Protein AF-A0A7S2BIA8-F1 (afdb_monomer_lite)

Sequence (128 aa):
IRTREEGWFSLQGMELAQLQLDWRHIPTMMKYNEHYKLAIYVRPSRCTEERCNSPDDRVRLPPAEHVYRSRSPNPCSRPMELPAWFLDPSVDKHDLLNMTILALDDIIFKIEVHIVHGLFIPASPQFV

pLDDT: mean 81.6, std 14.69, range [37.06, 96.81]

Radius of gyration: 17.73 Å; chains: 1; bounding box: 38×39×56 Å

Foldseek 3Di:
DDPVCVQKDKDAAQDKDKDKDQQLPPPPVDAEPPFKYKFKFKPQDWDFDWDAPDPPPRDTDHTDIDGDHPPHPDHPPGGDDDDPQVVDSVDDPNGTDMDMDGHNHIMMMHMDMDGDDDDDDDPDPDDD

Secondary structure (DSSP, 8-state):
--GGGTT-EEE-TT-EEEEEEE-TTS-TT--BTTTEEEEEEEESEEEEE--BSSTTT-PBPPPEEEEE-TTSSSS-SSPPPPPHHHH-TTS-SSSEEEEEEE-SSSEEEEEEEEESS-----------

Structure (mmCIF, N/CA/C/O backbone):
data_AF-A0A7S2BIA8-F1
#
_entry.id   AF-A0A7S2BIA8-F1
#
loop_
_atom_site.group_PDB
_atom_site.id
_atom_site.type_symbol
_atom_site.label_atom_id
_atom_site.label_alt_id
_atom_site.label_comp_id
_atom_site.label_asym_id
_atom_site.label_entity_id
_atom_site.label_seq_id
_atom_site.pdbx_PDB_ins_code
_atom_site.Cartn_x
_atom_site.Cartn_y
_atom_site.Cartn_z
_atom_site.occupancy
_atom_site.B_iso_or_equiv
_atom_site.auth_seq_id
_atom_site.auth_comp_id
_atom_site.auth_asym_id
_atom_site.auth_atom_id
_atom_site.pdbx_PDB_model_num
ATOM 1 N N . ILE A 1 1 ? 23.257 7.142 2.157 1.00 59.19 1 ILE A N 1
ATOM 2 C CA . ILE A 1 1 ? 21.972 6.908 1.451 1.00 59.19 1 ILE A CA 1
ATOM 3 C C . ILE A 1 1 ? 21.882 7.921 0.316 1.00 59.19 1 ILE A C 1
ATOM 5 O O . ILE A 1 1 ? 22.275 9.064 0.528 1.00 59.19 1 ILE A O 1
ATOM 9 N N . ARG A 1 2 ? 21.491 7.517 -0.900 1.00 73.38 2 ARG A N 1
ATOM 10 C CA . ARG A 1 2 ? 21.320 8.464 -2.018 1.00 73.38 2 ARG A CA 1
ATOM 11 C C . ARG A 1 2 ? 20.068 9.304 -1.758 1.00 73.38 2 ARG A C 1
ATOM 13 O O . ARG A 1 2 ? 19.071 8.753 -1.317 1.00 73.38 2 ARG A O 1
ATOM 20 N N . THR A 1 3 ? 20.064 10.592 -2.097 1.00 73.69 3 THR A N 1
ATOM 21 C CA . THR A 1 3 ? 18.889 11.478 -1.908 1.00 73.69 3 THR A CA 1
ATOM 22 C C . THR A 1 3 ? 17.608 10.942 -2.559 1.00 73.69 3 THR A C 1
ATOM 24 O O . THR A 1 3 ? 16.515 11.145 -2.052 1.00 73.69 3 THR A O 1
ATOM 27 N N . ARG A 1 4 ? 17.726 10.189 -3.660 1.00 69.88 4 ARG A N 1
ATOM 28 C CA . ARG A 1 4 ? 16.587 9.546 -4.346 1.00 69.88 4 ARG A CA 1
ATOM 29 C C . ARG A 1 4 ? 15.990 8.342 -3.602 1.00 69.88 4 ARG A C 1
ATOM 31 O O . ARG A 1 4 ? 14.920 7.879 -3.980 1.00 69.88 4 ARG A O 1
ATOM 38 N N . GLU A 1 5 ? 16.706 7.806 -2.621 1.00 74.44 5 GLU A N 1
ATOM 39 C CA . GLU A 1 5 ? 16.334 6.624 -1.828 1.00 74.44 5 GLU A CA 1
ATOM 40 C C . GLU A 1 5 ? 15.880 7.020 -0.413 1.00 74.44 5 GLU A C 1
ATOM 42 O O . GLU A 1 5 ? 15.638 6.164 0.431 1.00 74.44 5 GLU A O 1
ATOM 47 N N . GLU A 1 6 ? 15.731 8.317 -0.141 1.00 81.81 6 GLU A N 1
ATOM 48 C CA . GLU A 1 6 ? 15.189 8.798 1.125 1.00 81.81 6 GLU A CA 1
ATOM 49 C C . GLU A 1 6 ? 13.729 8.341 1.300 1.00 81.81 6 GLU A C 1
ATOM 51 O O . GLU A 1 6 ? 12.896 8.483 0.399 1.00 81.81 6 GLU A O 1
ATOM 56 N N . GLY A 1 7 ? 13.433 7.730 2.451 1.00 83.62 7 GLY A N 1
ATOM 57 C CA . GLY A 1 7 ? 12.128 7.131 2.748 1.00 83.62 7 GLY A CA 1
ATOM 58 C C . GLY A 1 7 ? 11.867 5.767 2.095 1.00 83.62 7 GLY A C 1
ATOM 59 O O . GLY A 1 7 ? 10.756 5.257 2.216 1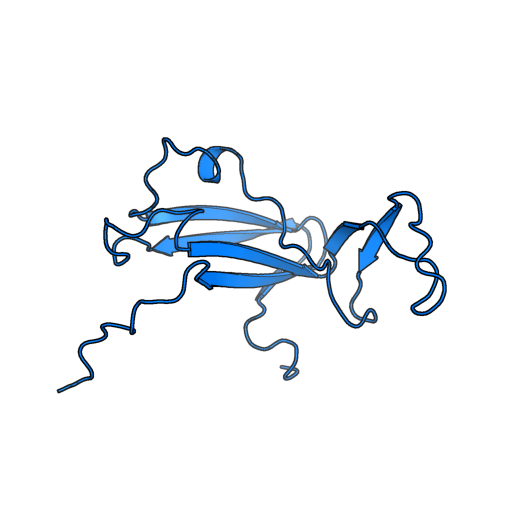.00 83.62 7 GLY A O 1
ATOM 60 N N . TRP A 1 8 ? 12.852 5.175 1.410 1.00 89.38 8 TRP A N 1
ATOM 61 C CA . TRP A 1 8 ? 12.770 3.801 0.907 1.00 89.38 8 TRP A CA 1
ATOM 62 C C . TRP A 1 8 ? 13.380 2.813 1.906 1.00 89.38 8 TRP A C 1
ATOM 64 O O . TRP A 1 8 ? 14.401 3.093 2.533 1.00 89.38 8 TRP A O 1
ATOM 74 N N . PHE A 1 9 ? 12.785 1.629 2.000 1.00 92.62 9 PHE A N 1
ATOM 75 C CA . PHE A 1 9 ? 13.233 0.516 2.833 1.00 92.62 9 PHE A CA 1
ATOM 76 C C . PHE A 1 9 ? 13.727 -0.621 1.946 1.00 92.62 9 PHE A C 1
ATOM 78 O O . PHE A 1 9 ? 13.091 -0.928 0.941 1.00 92.62 9 PHE A O 1
ATOM 85 N N . SER A 1 10 ? 14.848 -1.246 2.298 1.00 92.94 10 SER A N 1
ATOM 86 C CA . SER A 1 10 ? 15.392 -2.401 1.576 1.00 92.94 10 SER A CA 1
ATOM 87 C C . SER A 1 10 ? 14.920 -3.717 2.182 1.00 92.94 10 SER A C 1
ATOM 89 O O . SER A 1 10 ? 14.923 -3.850 3.403 1.00 92.94 10 SER A O 1
ATOM 91 N N . LEU A 1 11 ? 14.602 -4.684 1.326 1.00 94.44 11 LEU A N 1
ATOM 92 C CA . LEU A 1 11 ? 14.395 -6.089 1.670 1.00 94.44 11 LEU A CA 1
ATOM 93 C C . LEU A 1 11 ? 15.209 -6.955 0.716 1.00 94.44 11 LEU A C 1
ATOM 95 O O . LEU A 1 11 ? 15.174 -6.744 -0.497 1.00 94.44 11 LEU A O 1
ATOM 99 N N . GLN A 1 12 ? 15.925 -7.926 1.262 1.00 95.31 12 GLN A N 1
ATOM 100 C CA . GLN A 1 12 ? 16.598 -8.952 0.475 1.00 95.31 12 GLN A CA 1
ATOM 101 C C . GLN A 1 12 ? 15.601 -10.013 0.010 1.00 95.31 12 GLN A C 1
ATOM 103 O O . GLN A 1 12 ? 14.513 -10.164 0.572 1.00 95.31 12 GLN A O 1
ATOM 108 N N . GLY A 1 13 ? 15.978 -10.776 -1.013 1.00 94.44 13 GLY A N 1
ATOM 109 C CA . GLY A 1 13 ? 15.206 -11.937 -1.442 1.00 94.44 13 GLY A CA 1
ATOM 110 C C . GLY A 1 13 ? 14.882 -12.865 -0.266 1.00 94.44 13 GLY A C 1
ATOM 111 O O . GLY A 1 13 ? 15.748 -13.215 0.533 1.00 94.44 13 GLY A O 1
ATOM 112 N N . MET A 1 14 ? 13.619 -13.272 -0.181 1.00 96.06 14 MET A N 1
ATOM 113 C CA . MET A 1 14 ? 13.023 -14.086 0.882 1.00 96.06 14 MET A CA 1
ATOM 114 C C . MET A 1 14 ? 12.921 -13.417 2.262 1.00 96.06 14 MET A C 1
ATOM 116 O O . MET A 1 14 ? 12.501 -14.075 3.217 1.00 96.06 14 MET A O 1
ATOM 120 N N . GLU A 1 15 ? 13.227 -12.124 2.389 1.00 96.81 15 GLU A N 1
ATOM 121 C CA . GLU A 1 15 ? 12.926 -11.371 3.606 1.00 96.81 15 GLU A CA 1
ATOM 122 C C . GLU A 1 15 ? 11.453 -10.955 3.674 1.00 96.81 15 GLU A C 1
ATOM 124 O O . GLU A 1 15 ? 10.758 -10.777 2.667 1.00 96.81 15 GLU A O 1
ATOM 129 N N . LEU A 1 16 ? 10.981 -10.778 4.907 1.00 95.56 16 LEU A N 1
ATOM 130 C CA . LEU A 1 16 ? 9.615 -10.384 5.208 1.00 95.56 16 LEU A CA 1
ATOM 131 C C . LEU A 1 16 ? 9.622 -9.076 5.998 1.00 95.56 16 LEU A C 1
ATOM 133 O O . LEU A 1 16 ? 10.166 -9.013 7.099 1.00 95.56 16 LEU A O 1
ATOM 137 N N . ALA A 1 17 ? 8.959 -8.051 5.465 1.00 95.50 17 ALA A N 1
ATOM 138 C CA . ALA A 1 17 ? 8.613 -6.857 6.228 1.00 95.50 17 ALA A CA 1
ATOM 139 C C . ALA A 1 17 ? 7.219 -7.006 6.833 1.00 95.50 17 ALA A C 1
ATOM 141 O O . ALA A 1 17 ? 6.261 -7.345 6.133 1.00 95.50 17 ALA A O 1
ATOM 142 N N . GLN A 1 18 ? 7.101 -6.699 8.122 1.00 95.56 18 GLN A N 1
ATOM 143 C CA . GLN A 1 18 ? 5.817 -6.508 8.788 1.00 95.56 18 GLN A CA 1
ATOM 144 C C . GLN A 1 18 ? 5.526 -5.015 8.876 1.00 95.56 18 GLN A C 1
ATOM 146 O O . GLN A 1 18 ? 6.325 -4.244 9.404 1.00 95.56 18 GLN A O 1
ATOM 151 N N . LEU A 1 19 ? 4.382 -4.616 8.339 1.00 93.56 19 LEU A N 1
ATOM 152 C CA . LEU A 1 19 ? 3.891 -3.251 8.372 1.00 93.56 19 LEU A CA 1
ATOM 153 C C . LEU A 1 19 ? 2.721 -3.183 9.344 1.00 93.56 19 LEU A C 1
ATOM 155 O O . LEU A 1 19 ? 1.771 -3.959 9.233 1.00 93.56 19 LEU A O 1
ATOM 159 N N . GLN A 1 20 ? 2.790 -2.223 10.256 1.00 95.06 20 GLN A N 1
ATOM 160 C CA . GLN A 1 20 ? 1.714 -1.882 11.172 1.00 95.06 20 GLN A CA 1
ATOM 161 C C . GLN A 1 20 ? 1.299 -0.441 10.888 1.00 95.06 20 GLN A C 1
ATOM 163 O O . GLN A 1 20 ? 2.067 0.496 11.110 1.00 95.06 20 GLN A O 1
ATOM 168 N N . LEU A 1 21 ? 0.100 -0.275 10.342 1.00 92.31 21 LEU A N 1
ATOM 169 C CA . LEU A 1 21 ? -0.469 1.017 9.989 1.00 92.31 21 LEU A CA 1
ATOM 170 C C . LEU A 1 21 ? -1.476 1.406 11.069 1.00 92.31 21 LEU A C 1
ATOM 172 O O . LEU A 1 21 ? -2.509 0.759 11.212 1.00 92.31 21 LEU A O 1
ATOM 176 N N . ASP A 1 22 ? -1.176 2.450 11.837 1.00 93.31 22 ASP A N 1
ATOM 177 C CA . ASP A 1 22 ? -2.092 2.967 12.855 1.00 93.31 22 ASP A CA 1
ATOM 178 C C . ASP A 1 22 ? -2.945 4.102 12.297 1.00 93.31 22 ASP A C 1
ATOM 180 O O . ASP A 1 22 ? -2.493 5.243 12.180 1.00 93.31 22 ASP A O 1
ATOM 184 N N . TRP A 1 23 ? -4.178 3.774 11.911 1.00 92.56 23 TRP A N 1
ATOM 185 C CA . TRP A 1 23 ? -5.115 4.713 11.293 1.00 92.56 23 TRP A CA 1
ATOM 186 C C . TRP A 1 23 ? -6.225 5.178 12.241 1.00 92.56 23 TRP A C 1
ATOM 188 O O . TRP A 1 23 ? -7.137 5.892 11.828 1.00 92.56 23 TRP A O 1
ATOM 198 N N . ARG A 1 24 ? -6.109 4.878 13.540 1.00 91.94 24 ARG A N 1
ATOM 199 C CA . ARG A 1 24 ? -7.088 5.272 14.573 1.00 91.94 24 ARG A CA 1
ATOM 200 C C . ARG A 1 24 ? -7.213 6.782 14.762 1.00 91.94 24 ARG A C 1
ATOM 202 O O . ARG A 1 24 ? -8.213 7.270 15.276 1.00 91.94 24 ARG A O 1
ATOM 209 N N . HIS A 1 25 ? -6.190 7.528 14.356 1.00 90.19 25 HIS A N 1
ATOM 210 C CA . HIS A 1 25 ? -6.165 8.987 14.436 1.00 90.19 25 HIS A CA 1
ATOM 211 C C . HIS A 1 25 ? -6.804 9.678 13.227 1.00 90.19 25 HIS A C 1
ATOM 213 O O . HIS A 1 25 ? -6.941 10.902 13.227 1.00 90.19 25 HIS A O 1
ATOM 219 N N . ILE A 1 26 ? -7.191 8.923 12.196 1.00 89.25 26 ILE A N 1
ATOM 220 C CA . ILE A 1 26 ? -7.917 9.475 11.058 1.00 89.25 26 ILE A CA 1
ATOM 221 C C . ILE A 1 26 ? -9.350 9.794 11.520 1.00 89.25 26 ILE A C 1
ATOM 223 O O . ILE A 1 26 ? -10.006 8.934 12.108 1.00 89.25 26 ILE A O 1
ATOM 227 N N . PRO A 1 27 ? -9.864 11.017 11.290 1.00 90.25 27 PRO A N 1
ATOM 228 C CA . PRO A 1 27 ? -11.244 11.350 11.625 1.00 90.25 27 PRO A CA 1
ATOM 229 C C . PRO A 1 27 ? -12.229 10.406 10.932 1.00 90.25 27 PRO A C 1
ATOM 231 O O . PRO A 1 27 ? -12.117 10.186 9.732 1.00 90.25 27 PRO A O 1
ATOM 234 N N . THR A 1 28 ? -13.255 9.943 11.647 1.00 87.38 28 THR A N 1
ATOM 235 C CA . THR A 1 28 ? -14.244 8.964 11.142 1.00 87.38 28 THR A CA 1
ATOM 236 C C . THR A 1 28 ? -15.028 9.429 9.910 1.00 87.38 28 THR A C 1
ATOM 238 O O . THR A 1 28 ? -15.605 8.622 9.183 1.00 87.38 28 THR A O 1
ATOM 241 N N . MET A 1 29 ? -15.054 10.739 9.655 1.00 88.06 29 MET A N 1
ATOM 242 C CA . MET A 1 29 ? -15.638 11.331 8.450 1.00 88.06 29 MET A CA 1
ATOM 243 C C . MET A 1 29 ? -14.782 11.115 7.191 1.00 88.06 29 MET A C 1
ATOM 245 O O . MET A 1 29 ? -15.307 11.174 6.079 1.00 88.06 29 MET A O 1
ATOM 249 N N . MET A 1 30 ? -13.480 10.849 7.340 1.00 88.00 30 MET A N 1
ATOM 250 C CA . MET A 1 30 ? -12.589 10.545 6.225 1.00 88.00 30 MET A CA 1
ATOM 251 C C . MET A 1 30 ? -12.712 9.071 5.857 1.00 88.00 30 MET A C 1
ATOM 253 O O . MET A 1 30 ? -12.215 8.182 6.532 1.00 88.00 30 MET A O 1
ATOM 257 N N . LYS A 1 31 ? -13.346 8.805 4.723 1.00 89.06 31 LYS A N 1
ATOM 258 C CA . LYS A 1 31 ? -13.452 7.456 4.160 1.00 89.06 31 LYS A CA 1
ATOM 259 C C . LYS A 1 31 ? -12.255 7.105 3.280 1.00 89.06 31 LYS A C 1
ATOM 261 O O . LYS A 1 31 ? -11.828 7.922 2.458 1.00 89.06 31 LYS A O 1
ATOM 266 N N . TYR A 1 32 ? -11.758 5.878 3.413 1.00 90.25 32 TYR A N 1
ATOM 267 C CA . TYR A 1 32 ? -10.759 5.304 2.509 1.00 90.25 32 TYR A CA 1
ATOM 268 C C . TYR A 1 32 ? -11.288 5.252 1.068 1.00 90.25 32 TYR A C 1
ATOM 270 O O . TYR A 1 32 ? -12.487 5.099 0.850 1.00 90.25 32 TYR A O 1
ATOM 278 N N . ASN A 1 33 ? -10.406 5.391 0.076 1.00 88.62 33 ASN A N 1
ATOM 279 C CA . ASN A 1 33 ? -10.710 5.518 -1.359 1.00 88.62 33 ASN A CA 1
ATOM 280 C C . ASN A 1 33 ? -11.488 6.767 -1.795 1.00 88.62 33 ASN A C 1
ATOM 282 O O . ASN A 1 33 ? -11.422 7.114 -2.977 1.00 88.62 33 ASN A O 1
ATOM 286 N N . GLU A 1 34 ? -12.140 7.464 -0.871 1.00 88.06 34 GLU A N 1
ATOM 287 C CA . GLU A 1 34 ? -12.720 8.782 -1.103 1.00 88.06 34 GLU A CA 1
ATOM 288 C C . GLU A 1 34 ? -11.712 9.865 -0.715 1.00 88.06 34 GLU A C 1
ATOM 290 O O . GLU A 1 34 ? -11.240 10.601 -1.567 1.00 88.06 34 GLU A O 1
ATOM 295 N N . HIS A 1 35 ? -11.305 9.934 0.549 1.00 89.88 35 HIS A N 1
ATOM 296 C CA . HIS A 1 35 ? -10.526 11.057 1.077 1.00 89.88 35 HIS A CA 1
ATOM 297 C C . HIS A 1 35 ? -9.028 10.776 1.100 1.00 89.88 35 HIS A C 1
ATOM 299 O O . HIS A 1 35 ? -8.225 11.680 0.871 1.00 89.88 35 HIS A O 1
ATOM 305 N N . TYR A 1 36 ? -8.647 9.526 1.347 1.00 90.12 36 TYR A N 1
ATOM 306 C CA . TYR A 1 36 ? 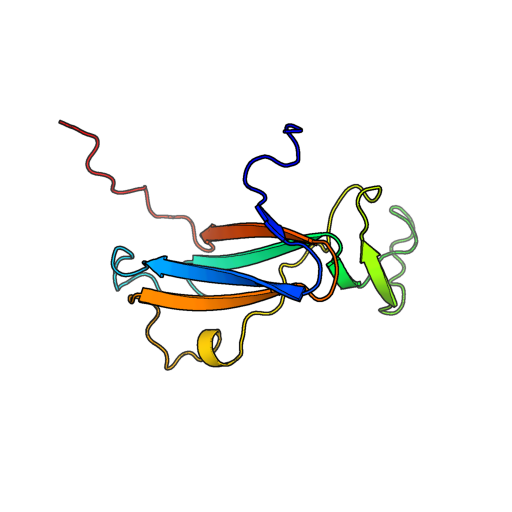-7.254 9.107 1.404 1.00 90.12 36 TYR A CA 1
ATOM 307 C C . TYR A 1 36 ? -7.066 7.701 0.833 1.00 90.12 36 TYR A C 1
ATOM 309 O O . TYR A 1 36 ? -8.008 6.905 0.767 1.00 90.12 36 TYR A O 1
ATOM 317 N N . LYS A 1 37 ? -5.840 7.413 0.392 1.00 90.69 37 LYS A N 1
ATOM 318 C CA . LYS A 1 37 ? -5.428 6.129 -0.180 1.00 90.69 37 LYS A CA 1
ATOM 319 C C . LYS A 1 37 ? -4.030 5.750 0.287 1.00 90.69 37 LYS A C 1
ATOM 321 O O . LYS A 1 37 ? -3.181 6.616 0.471 1.00 90.69 37 LYS A O 1
ATOM 326 N N . LEU A 1 38 ? -3.795 4.451 0.438 1.00 92.06 38 LEU A N 1
ATOM 327 C CA . LEU A 1 38 ? -2.469 3.890 0.669 1.00 92.06 38 LEU A CA 1
ATOM 328 C C . LEU A 1 38 ? -1.832 3.570 -0.683 1.00 92.06 38 LEU A C 1
ATOM 330 O O . LEU A 1 38 ? -2.466 2.954 -1.539 1.00 92.06 38 LEU A O 1
ATOM 334 N N . ALA A 1 39 ? -0.579 3.965 -0.861 1.00 91.38 39 ALA A N 1
ATOM 335 C CA . ALA A 1 39 ? 0.214 3.665 -2.039 1.00 91.38 39 ALA A CA 1
ATOM 336 C C . ALA A 1 39 ? 1.533 3.021 -1.605 1.00 91.38 39 ALA A C 1
ATOM 338 O O . ALA A 1 39 ? 2.283 3.587 -0.811 1.00 91.38 39 ALA A O 1
ATOM 339 N N . ILE A 1 40 ? 1.822 1.831 -2.133 1.00 91.50 40 ILE A N 1
ATOM 340 C CA . ILE A 1 40 ? 3.092 1.140 -1.903 1.00 91.50 40 ILE A CA 1
ATOM 341 C C . ILE A 1 40 ? 3.822 1.031 -3.235 1.00 91.50 40 ILE A C 1
ATOM 343 O O . ILE A 1 40 ? 3.336 0.418 -4.186 1.00 91.50 40 ILE A O 1
ATOM 347 N N . TYR A 1 41 ? 4.996 1.646 -3.304 1.00 89.38 41 TYR A N 1
ATOM 348 C CA . TYR A 1 41 ? 5.874 1.614 -4.465 1.00 89.38 41 TYR A CA 1
ATOM 349 C C . TYR A 1 41 ? 7.010 0.632 -4.222 1.00 89.38 41 TYR A C 1
ATOM 351 O O . TYR A 1 41 ? 7.586 0.610 -3.141 1.00 89.38 41 TYR A O 1
ATOM 359 N N . VAL A 1 42 ? 7.365 -0.152 -5.239 1.00 89.25 42 VAL A N 1
ATOM 360 C CA . VAL A 1 42 ? 8.423 -1.169 -5.152 1.00 89.25 42 VAL A CA 1
ATOM 361 C C . VAL A 1 42 ? 9.395 -1.012 -6.322 1.00 89.25 42 VAL A C 1
ATOM 363 O O . VAL A 1 42 ? 9.013 -0.620 -7.430 1.00 89.25 42 VAL A O 1
ATOM 366 N N . ARG A 1 43 ? 10.677 -1.291 -6.084 1.00 86.62 43 ARG A N 1
ATOM 367 C CA . ARG A 1 43 ? 11.731 -1.353 -7.100 1.00 86.62 43 ARG A CA 1
ATOM 368 C C . ARG A 1 43 ? 12.623 -2.577 -6.851 1.00 86.62 43 ARG A C 1
ATOM 370 O O . ARG A 1 43 ? 13.174 -2.663 -5.763 1.00 86.62 43 ARG A O 1
ATOM 377 N N . PRO A 1 44 ? 12.858 -3.443 -7.852 1.00 85.69 44 PRO A N 1
ATOM 378 C CA . PRO A 1 44 ? 12.243 -3.430 -9.178 1.00 85.69 44 PRO A CA 1
ATOM 379 C C . PRO A 1 44 ? 10.727 -3.657 -9.116 1.00 85.69 44 PRO A C 1
ATOM 381 O O . PRO A 1 44 ? 10.248 -4.469 -8.334 1.00 85.69 44 PRO A O 1
ATOM 384 N N . SER A 1 45 ? 9.975 -2.937 -9.948 1.00 78.81 45 SER A N 1
ATOM 385 C CA . SER A 1 45 ? 8.532 -3.152 -10.112 1.00 78.81 45 SER A CA 1
ATOM 386 C C . SER A 1 45 ? 8.232 -3.781 -11.466 1.00 78.81 45 SER A C 1
ATOM 388 O O . SER A 1 45 ? 8.906 -3.492 -12.461 1.00 78.81 45 SER A O 1
ATOM 390 N N . ARG A 1 46 ? 7.229 -4.663 -11.480 1.00 82.69 46 ARG A N 1
ATOM 391 C CA . ARG A 1 46 ? 6.689 -5.312 -12.677 1.00 82.69 46 ARG A CA 1
ATOM 392 C C . ARG A 1 46 ? 5.252 -4.843 -12.856 1.00 82.69 46 ARG A C 1
ATOM 394 O O . ARG A 1 46 ? 4.459 -4.967 -11.928 1.00 82.69 46 ARG A O 1
ATOM 401 N N . CYS A 1 47 ? 4.934 -4.271 -14.009 1.00 77.81 47 CYS A N 1
ATOM 402 C CA . CYS A 1 47 ? 3.586 -3.797 -14.307 1.00 77.81 47 CYS A CA 1
ATOM 403 C C . CYS A 1 47 ? 3.283 -3.879 -15.799 1.00 77.81 47 CYS A C 1
ATOM 405 O O . CYS A 1 47 ? 4.166 -3.735 -16.646 1.00 77.81 47 CYS A O 1
ATOM 407 N N . THR A 1 48 ? 2.003 -4.067 -16.104 1.00 81.12 48 THR A N 1
ATOM 408 C CA . THR A 1 48 ? 1.443 -3.916 -17.445 1.00 81.12 48 THR A CA 1
ATOM 409 C C . THR A 1 48 ? 1.018 -2.467 -17.630 1.00 81.12 48 THR A C 1
ATOM 411 O O . THR A 1 48 ? -0.005 -2.035 -17.095 1.00 81.12 48 THR A O 1
ATOM 414 N N . GLU A 1 49 ? 1.821 -1.700 -18.357 1.00 74.69 49 GLU A N 1
ATOM 415 C CA . GLU A 1 49 ? 1.525 -0.299 -18.646 1.00 74.69 49 GLU A CA 1
ATOM 416 C C . GLU A 1 49 ? 1.265 -0.103 -20.130 1.00 74.69 49 GLU A C 1
ATOM 418 O O . GLU A 1 49 ? 1.904 -0.704 -20.992 1.00 74.69 49 GLU A O 1
ATOM 423 N N . GLU A 1 50 ? 0.322 0.781 -20.421 1.00 76.12 50 GLU A N 1
ATOM 424 C CA . GLU A 1 50 ? 0.072 1.232 -21.777 1.00 76.12 50 GLU A CA 1
ATOM 425 C C . GLU A 1 50 ? 0.936 2.449 -22.047 1.00 76.12 50 GLU A C 1
ATOM 427 O O . GLU A 1 50 ? 0.912 3.431 -21.301 1.00 76.12 50 GLU A O 1
ATOM 432 N N . ARG A 1 51 ? 1.712 2.383 -23.123 1.00 75.25 51 ARG A N 1
ATOM 433 C CA . ARG A 1 51 ? 2.583 3.475 -23.537 1.00 75.25 51 ARG A CA 1
ATOM 434 C C . ARG A 1 51 ? 2.195 3.968 -24.917 1.00 75.25 51 ARG A C 1
ATOM 436 O O . ARG A 1 51 ? 1.622 3.239 -25.723 1.00 75.25 51 ARG A O 1
ATOM 443 N N . CYS A 1 52 ? 2.536 5.219 -25.185 1.00 78.88 52 CYS A N 1
ATOM 444 C CA . CYS A 1 52 ? 2.530 5.745 -26.541 1.00 78.88 52 CYS A CA 1
ATOM 445 C C . CYS A 1 52 ? 3.902 5.505 -27.181 1.00 78.88 52 CYS A C 1
ATOM 447 O O . CYS A 1 52 ? 4.914 5.535 -26.479 1.00 78.88 52 CYS A O 1
ATOM 449 N N . ASN A 1 53 ? 3.932 5.273 -28.495 1.00 79.81 53 ASN A N 1
ATOM 450 C CA . ASN A 1 53 ? 5.170 4.988 -29.231 1.00 79.81 53 ASN A CA 1
ATOM 451 C C . ASN A 1 53 ? 6.205 6.126 -29.134 1.00 79.81 53 ASN A C 1
ATOM 453 O O . ASN A 1 53 ? 7.390 5.890 -28.915 1.00 79.81 53 ASN A O 1
ATOM 457 N N . SER A 1 54 ? 5.752 7.374 -29.245 1.00 77.69 54 SER A N 1
ATOM 458 C CA . SER A 1 54 ? 6.577 8.566 -29.051 1.00 77.69 54 SER A CA 1
ATOM 459 C C . SER A 1 54 ? 5.736 9.708 -28.458 1.00 77.69 54 SER A C 1
ATOM 461 O O . SER A 1 54 ? 4.500 9.623 -28.467 1.00 77.69 54 SER A O 1
ATOM 463 N N . PRO A 1 55 ? 6.373 10.771 -27.928 1.00 71.38 55 PRO A N 1
ATOM 464 C CA . PRO A 1 55 ? 5.663 11.949 -27.425 1.00 71.38 55 PRO A CA 1
ATOM 465 C C . PRO A 1 55 ? 4.821 12.645 -28.507 1.00 71.38 55 PRO A C 1
ATOM 467 O O . PRO A 1 55 ? 3.766 13.197 -28.189 1.00 71.38 55 PRO A O 1
ATOM 470 N N . ASP A 1 56 ? 5.276 12.572 -29.763 1.00 74.06 56 ASP A N 1
ATOM 471 C CA . ASP A 1 56 ? 4.668 13.244 -30.915 1.00 74.06 56 ASP A CA 1
ATOM 472 C C . ASP A 1 56 ? 3.578 12.406 -31.596 1.00 74.06 56 ASP A C 1
ATOM 474 O O . ASP A 1 56 ? 2.523 12.944 -31.920 1.00 74.06 56 ASP A O 1
ATOM 478 N N . ASP A 1 57 ? 3.767 11.090 -31.756 1.00 72.38 57 ASP A N 1
ATOM 479 C CA . ASP A 1 57 ? 2.846 10.268 -32.561 1.00 72.38 57 ASP A CA 1
ATOM 480 C C . ASP A 1 57 ? 1.656 9.698 -31.777 1.00 72.38 57 ASP A C 1
ATOM 482 O O . ASP A 1 57 ? 0.710 9.215 -32.389 1.00 72.38 57 ASP A O 1
ATOM 486 N N . ARG A 1 58 ? 1.662 9.736 -30.433 1.00 74.88 58 ARG A N 1
ATOM 487 C CA . ARG A 1 58 ? 0.543 9.340 -29.533 1.00 74.88 58 ARG A CA 1
ATOM 488 C C . ARG A 1 58 ? -0.215 8.044 -29.894 1.00 74.88 58 ARG A C 1
ATOM 490 O O . ARG A 1 58 ? -1.334 7.827 -29.429 1.00 74.88 58 ARG A O 1
ATOM 497 N N . VAL A 1 59 ? 0.389 7.146 -30.672 1.00 83.75 59 VAL A N 1
ATOM 498 C CA . VAL A 1 59 ? -0.195 5.845 -31.004 1.00 83.75 59 VAL A CA 1
ATOM 499 C C . VAL A 1 59 ? -0.079 4.950 -29.779 1.00 83.75 59 VAL A C 1
ATOM 501 O O . VAL A 1 59 ? 1.031 4.674 -29.312 1.00 83.75 59 VAL A O 1
ATOM 504 N N . ARG A 1 60 ? -1.228 4.506 -29.259 1.00 80.44 60 ARG A N 1
ATOM 505 C CA . ARG A 1 60 ? -1.318 3.583 -28.124 1.00 80.44 60 ARG A CA 1
ATOM 506 C C . ARG A 1 60 ? -0.737 2.232 -28.528 1.00 80.44 60 ARG A C 1
ATOM 508 O O . ARG A 1 60 ? -1.260 1.567 -29.420 1.00 80.44 60 ARG A O 1
ATOM 515 N N . LEU A 1 61 ? 0.342 1.842 -27.866 1.00 82.44 61 LEU A N 1
ATOM 516 C CA . LEU A 1 61 ? 0.915 0.511 -27.989 1.00 82.44 61 LEU A CA 1
ATOM 517 C C . LEU A 1 61 ? 0.073 -0.488 -27.182 1.00 82.44 61 LEU A C 1
ATOM 519 O O . LEU A 1 61 ? -0.538 -0.101 -26.178 1.00 82.44 61 LEU A O 1
ATOM 523 N N . PRO A 1 62 ? 0.030 -1.766 -27.598 1.00 80.19 62 PRO A N 1
ATOM 524 C CA . PRO A 1 62 ? -0.613 -2.802 -26.806 1.00 80.19 62 PRO A CA 1
ATOM 525 C C . PRO A 1 62 ? 0.034 -2.894 -25.411 1.00 80.19 62 PRO A C 1
ATOM 527 O O . PRO A 1 62 ? 1.240 -2.652 -25.287 1.00 80.19 62 PRO A O 1
ATOM 530 N N . PRO A 1 63 ? -0.738 -3.245 -24.366 1.00 78.44 63 PRO A N 1
ATOM 531 C CA . PRO A 1 63 ? -0.203 -3.412 -23.021 1.00 78.44 63 PRO A CA 1
ATOM 532 C C . PRO A 1 63 ? 0.916 -4.458 -23.022 1.00 78.44 63 PRO A C 1
ATOM 534 O O . PRO A 1 63 ? 0.708 -5.588 -23.466 1.00 78.44 63 PRO A O 1
ATOM 537 N N . ALA A 1 64 ? 2.092 -4.090 -22.518 1.00 74.56 64 ALA A N 1
ATOM 538 C CA . ALA A 1 64 ? 3.233 -4.988 -22.378 1.00 74.56 64 ALA A CA 1
ATOM 539 C C . ALA A 1 64 ? 3.730 -4.986 -20.929 1.00 74.56 64 ALA A C 1
ATOM 541 O O . ALA A 1 64 ? 3.651 -3.972 -20.230 1.00 74.56 64 ALA A O 1
ATOM 542 N N . GLU A 1 65 ? 4.238 -6.130 -20.469 1.00 75.88 65 GLU A N 1
ATOM 543 C CA . GLU A 1 65 ? 4.881 -6.214 -19.159 1.00 75.88 65 GLU A CA 1
ATOM 544 C C . GLU A 1 65 ? 6.231 -5.490 -19.203 1.00 75.88 65 GLU A C 1
ATOM 546 O O . GLU A 1 65 ? 7.097 -5.775 -20.036 1.00 75.88 65 GLU A O 1
ATOM 551 N N . HIS A 1 66 ? 6.418 -4.548 -18.283 1.00 73.94 66 HIS A N 1
ATOM 552 C CA . HIS A 1 66 ? 7.656 -3.802 -18.130 1.00 73.94 66 HIS A CA 1
ATOM 553 C C . HIS A 1 66 ? 8.262 -4.047 -16.752 1.00 73.94 66 HIS A C 1
ATOM 555 O O . HIS A 1 66 ? 7.592 -3.936 -15.725 1.00 73.94 66 HIS A O 1
ATOM 561 N N . VAL A 1 67 ? 9.567 -4.330 -16.736 1.00 73.69 67 VAL A N 1
ATOM 562 C CA . VAL A 1 67 ? 10.351 -4.471 -15.506 1.00 73.69 67 VAL A CA 1
ATOM 563 C C . VAL A 1 67 ? 11.199 -3.219 -15.317 1.00 73.69 67 VAL A C 1
ATOM 565 O O . VAL A 1 67 ? 12.235 -3.040 -15.965 1.00 73.69 67 VAL A O 1
ATOM 568 N N . TYR A 1 68 ? 10.780 -2.345 -14.407 1.00 71.31 68 TYR A N 1
ATOM 569 C CA . TYR A 1 68 ? 11.500 -1.114 -14.100 1.00 71.31 68 TYR A CA 1
ATOM 570 C C . TYR A 1 68 ? 12.581 -1.372 -13.047 1.00 71.31 68 TYR A C 1
ATOM 572 O O . TYR A 1 68 ? 12.316 -1.448 -11.847 1.00 71.31 68 TYR A O 1
ATOM 580 N N . ARG A 1 69 ? 13.831 -1.501 -13.505 1.00 64.81 69 ARG A N 1
ATOM 581 C CA . ARG A 1 69 ? 15.026 -1.619 -12.646 1.00 64.81 69 ARG A CA 1
ATOM 582 C C . ARG A 1 69 ? 15.637 -0.248 -12.330 1.00 64.81 69 ARG A C 1
ATOM 584 O O . ARG A 1 69 ? 15.249 0.766 -12.902 1.00 64.81 69 ARG A O 1
ATOM 591 N N . SER A 1 70 ? 16.644 -0.225 -11.454 1.00 57.09 70 SER A N 1
ATOM 592 C CA . SER A 1 70 ? 17.324 0.975 -10.925 1.00 57.09 70 SER A CA 1
ATOM 593 C C . SER A 1 70 ? 17.754 2.038 -11.956 1.00 57.09 70 SER A C 1
ATOM 595 O O . SER A 1 70 ? 17.855 3.210 -11.597 1.00 57.09 70 SER A O 1
ATOM 597 N N . ARG A 1 71 ? 17.978 1.658 -13.224 1.00 52.66 71 ARG A N 1
ATOM 598 C CA . ARG A 1 71 ? 18.387 2.553 -14.323 1.00 52.66 71 ARG A CA 1
ATOM 599 C C . ARG A 1 71 ? 17.215 3.216 -15.066 1.00 52.66 71 ARG A C 1
ATOM 601 O O . ARG A 1 71 ? 17.444 4.176 -15.794 1.00 52.66 71 ARG A O 1
ATOM 608 N N . SER A 1 72 ? 15.980 2.742 -14.888 1.00 52.84 72 SER A N 1
ATOM 609 C CA . SER A 1 72 ? 14.812 3.449 -15.420 1.00 52.84 72 SER A CA 1
ATOM 610 C C . SER A 1 72 ? 14.457 4.634 -14.517 1.00 52.84 72 SER A C 1
ATOM 612 O O . SER A 1 72 ? 14.489 4.477 -13.292 1.00 52.84 72 SER A O 1
ATOM 614 N N . PRO A 1 73 ? 14.145 5.810 -15.096 1.00 54.09 73 PRO A N 1
ATOM 615 C CA . PRO A 1 73 ? 13.972 7.044 -14.336 1.00 54.09 73 PRO A CA 1
ATOM 616 C C . PRO A 1 73 ? 12.858 6.947 -13.294 1.00 54.09 73 PRO A C 1
ATOM 618 O O . PRO A 1 73 ? 1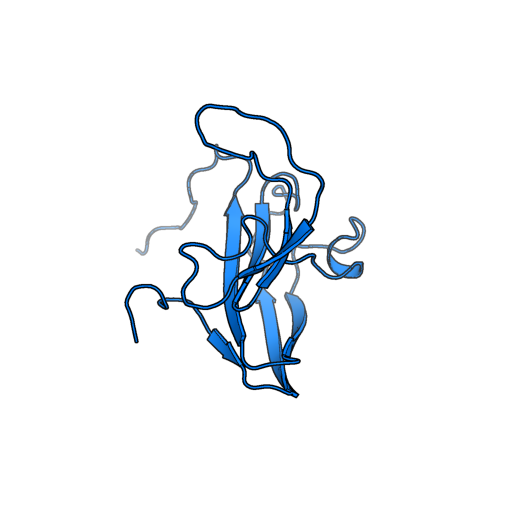3.031 7.489 -12.207 1.00 54.09 73 PRO A O 1
ATOM 621 N N . ASN A 1 74 ? 11.796 6.183 -13.571 1.00 58.31 74 ASN A N 1
ATOM 622 C CA . ASN A 1 74 ? 10.670 6.005 -12.663 1.00 58.31 74 ASN A CA 1
ATOM 623 C C . ASN A 1 74 ? 10.341 4.506 -12.493 1.00 58.31 74 ASN A C 1
ATOM 625 O O . ASN A 1 74 ? 10.479 3.753 -13.461 1.00 58.31 74 ASN A O 1
ATOM 629 N N . PRO A 1 75 ? 9.935 4.053 -11.289 1.00 67.25 75 PRO A N 1
ATOM 630 C CA . PRO A 1 75 ? 9.206 2.791 -11.128 1.00 67.25 75 PRO A CA 1
ATOM 631 C C . PRO A 1 75 ? 7.903 2.804 -11.944 1.00 67.25 75 PRO A C 1
ATOM 633 O O . PRO A 1 75 ? 7.573 3.812 -12.572 1.00 67.25 75 PRO A O 1
ATOM 636 N N . CYS A 1 76 ? 7.145 1.705 -11.891 1.00 74.50 76 CYS A N 1
ATOM 637 C CA . CYS A 1 76 ? 5.752 1.718 -12.335 1.00 74.50 76 CYS A CA 1
ATOM 638 C C . CYS A 1 76 ? 5.035 2.972 -11.813 1.00 74.50 76 CYS A C 1
ATOM 640 O O . CYS A 1 76 ? 5.174 3.351 -10.648 1.00 74.50 76 CYS A O 1
ATOM 642 N N . SER A 1 77 ? 4.297 3.632 -12.701 1.00 72.00 77 SER A N 1
ATOM 643 C CA . SER A 1 77 ? 3.574 4.874 -12.414 1.00 72.00 77 SER A CA 1
ATOM 644 C C . SER A 1 77 ? 2.485 4.681 -11.358 1.00 72.00 77 SER A C 1
ATOM 646 O O . SER A 1 77 ? 2.119 5.617 -10.646 1.00 72.00 77 SER A O 1
ATOM 648 N N . ARG A 1 78 ? 1.981 3.450 -11.244 1.00 79.75 78 ARG A N 1
ATOM 649 C CA . ARG A 1 78 ? 0.958 3.045 -10.285 1.00 79.75 78 ARG A CA 1
ATOM 650 C C . ARG A 1 78 ? 1.592 2.264 -9.130 1.00 79.75 78 ARG A C 1
ATOM 652 O O . ARG A 1 78 ? 2.527 1.495 -9.372 1.00 79.75 78 ARG A O 1
ATOM 659 N N . PRO A 1 79 ? 1.095 2.447 -7.894 1.00 87.69 79 PRO A N 1
ATOM 660 C CA . PRO A 1 79 ? 1.502 1.617 -6.767 1.00 87.69 79 PRO A CA 1
ATOM 661 C C . PRO A 1 79 ? 1.099 0.156 -6.997 1.00 87.69 79 PRO A C 1
ATOM 663 O O . PRO A 1 79 ? 0.258 -0.139 -7.849 1.00 87.69 79 PRO A O 1
ATOM 666 N N . MET A 1 80 ? 1.691 -0.756 -6.225 1.00 87.94 80 MET A N 1
ATOM 667 C CA . MET A 1 80 ? 1.290 -2.161 -6.248 1.00 87.94 80 MET A CA 1
ATOM 668 C C . MET A 1 80 ? -0.170 -2.325 -5.817 1.00 87.94 80 MET A C 1
ATOM 670 O O . MET A 1 80 ? -0.687 -1.546 -5.010 1.00 87.94 80 MET A O 1
ATOM 674 N N . GLU A 1 81 ? -0.817 -3.371 -6.323 1.00 89.00 81 GLU A N 1
ATOM 675 C CA . GLU A 1 81 ? -2.151 -3.741 -5.865 1.00 89.00 81 GLU A CA 1
ATOM 676 C C . GLU A 1 81 ? -2.105 -4.175 -4.399 1.00 89.00 81 GLU A C 1
ATOM 678 O O . GLU A 1 81 ? -1.227 -4.929 -3.970 1.00 89.00 81 GLU A O 1
ATOM 683 N N . LEU A 1 82 ? -3.051 -3.657 -3.620 1.00 92.06 82 LEU A N 1
ATOM 684 C CA . LEU A 1 82 ? -3.178 -3.989 -2.209 1.00 92.06 82 LEU A CA 1
ATOM 685 C C . LEU A 1 82 ? -3.952 -5.305 -2.039 1.00 92.06 82 LEU A C 1
ATOM 687 O O . LEU A 1 82 ? -4.755 -5.663 -2.903 1.00 92.06 82 LEU A O 1
ATOM 691 N N . PRO A 1 83 ? -3.757 -6.021 -0.918 1.00 92.88 83 PRO A N 1
ATOM 692 C CA . PRO A 1 83 ? -4.481 -7.257 -0.645 1.00 92.88 83 PRO A CA 1
ATOM 693 C C . PRO A 1 83 ? -6.006 -7.081 -0.680 1.00 92.88 83 PRO A C 1
ATOM 695 O O . PRO A 1 83 ? -6.531 -6.063 -0.228 1.00 92.88 83 PRO A O 1
ATOM 698 N N . ALA A 1 84 ? -6.727 -8.115 -1.124 1.00 93.06 84 ALA A N 1
ATOM 699 C CA . ALA A 1 84 ? -8.187 -8.082 -1.253 1.00 93.06 84 ALA A CA 1
ATOM 700 C C . ALA A 1 84 ? -8.908 -7.710 0.056 1.00 93.06 84 ALA A C 1
ATOM 702 O O . ALA A 1 84 ? -9.840 -6.9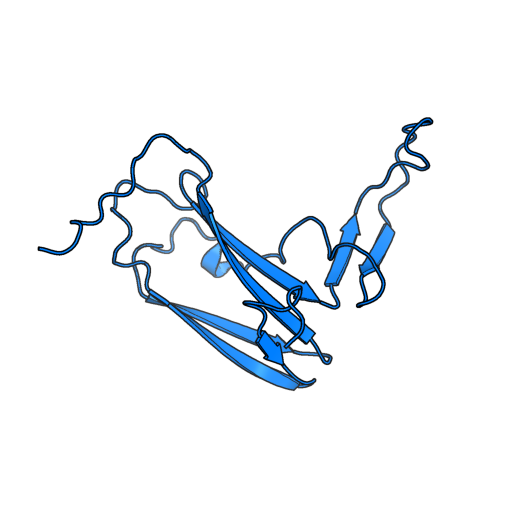15 0.031 1.00 93.06 84 ALA A O 1
ATOM 703 N N . TRP A 1 85 ? -8.429 -8.211 1.202 1.00 93.69 85 TRP A N 1
ATOM 704 C CA . TRP A 1 85 ? -8.993 -7.882 2.519 1.00 93.69 85 TRP A CA 1
ATOM 705 C C . TRP A 1 85 ? -8.916 -6.382 2.830 1.00 93.69 85 TRP A C 1
ATOM 707 O O . TRP A 1 85 ? -9.792 -5.824 3.481 1.00 93.69 85 TRP A O 1
ATOM 717 N N . PHE A 1 86 ? -7.866 -5.712 2.357 1.00 93.56 86 PHE A N 1
ATOM 718 C CA . PHE A 1 86 ? -7.684 -4.287 2.580 1.00 93.56 86 PHE A CA 1
ATOM 719 C C . PHE A 1 86 ? -8.550 -3.472 1.618 1.00 93.56 86 PHE A C 1
ATOM 721 O O . PHE A 1 86 ? -9.054 -2.414 1.977 1.00 93.56 86 PHE A O 1
ATOM 728 N N . LEU A 1 87 ? -8.759 -3.962 0.398 1.00 91.81 87 LEU A N 1
ATOM 729 C CA . LEU A 1 87 ? -9.647 -3.321 -0.573 1.00 91.81 87 LEU A CA 1
ATOM 730 C C . LEU A 1 87 ? -11.136 -3.506 -0.240 1.00 91.81 87 LEU A C 1
ATOM 732 O O . LEU A 1 87 ? -11.957 -2.741 -0.745 1.00 91.81 87 LEU A O 1
ATOM 736 N N . ASP A 1 88 ? -11.480 -4.473 0.612 1.00 93.00 88 ASP A N 1
ATOM 737 C CA . ASP A 1 88 ? -12.851 -4.712 1.052 1.00 93.00 88 ASP A CA 1
ATOM 738 C C . ASP A 1 88 ? -13.411 -3.487 1.814 1.00 93.00 88 ASP A C 1
ATOM 740 O O . ASP A 1 88 ? -12.803 -3.038 2.801 1.00 93.00 88 ASP A O 1
ATOM 744 N N . PRO A 1 89 ? -14.556 -2.920 1.374 1.00 90.56 89 PRO A N 1
ATOM 745 C CA . PRO A 1 89 ? -15.191 -1.784 2.037 1.00 90.56 89 PRO A CA 1
ATOM 746 C C . PRO A 1 89 ? -15.799 -2.131 3.405 1.00 90.56 89 PRO A C 1
ATOM 748 O O . PRO A 1 89 ? -16.084 -1.218 4.174 1.00 90.56 89 PRO A O 1
ATOM 751 N N . SER A 1 90 ? -16.007 -3.414 3.718 1.00 92.38 90 SER A N 1
ATOM 752 C CA . SER A 1 90 ? -16.522 -3.862 5.019 1.00 92.38 90 SER A CA 1
ATOM 753 C C . SER A 1 90 ? -15.476 -3.818 6.136 1.00 92.38 90 SER A C 1
ATOM 755 O O . SER A 1 90 ? -15.835 -3.792 7.312 1.00 92.38 90 SER A O 1
ATOM 757 N N . VAL A 1 91 ? -14.188 -3.784 5.786 1.00 92.88 91 VAL A N 1
ATOM 758 C CA . VAL A 1 91 ? -13.095 -3.694 6.756 1.00 92.88 91 VAL A CA 1
ATOM 759 C C . VAL A 1 91 ? -12.917 -2.243 7.184 1.00 92.88 91 VAL A C 1
ATOM 761 O O . VAL A 1 91 ? -12.605 -1.384 6.350 1.00 92.88 91 VAL A O 1
ATOM 764 N N . ASP A 1 92 ? -13.064 -1.987 8.485 1.00 91.75 92 ASP A N 1
ATOM 765 C CA . ASP A 1 92 ? -12.837 -0.665 9.060 1.00 91.75 92 ASP A CA 1
ATOM 766 C C . ASP A 1 92 ? -11.382 -0.234 8.854 1.00 91.75 92 ASP A C 1
ATOM 768 O O . ASP A 1 92 ? -10.437 -0.970 9.135 1.00 91.75 92 ASP A O 1
ATOM 772 N N . LYS A 1 93 ? -11.217 0.970 8.309 1.00 93.69 93 LYS A N 1
ATOM 773 C CA . LYS A 1 93 ? -9.916 1.575 8.029 1.00 93.69 93 LYS A CA 1
ATOM 774 C C . LYS A 1 93 ? -9.468 2.525 9.140 1.00 93.69 93 LYS A C 1
ATOM 776 O O . LYS A 1 93 ? -8.396 3.095 9.032 1.00 93.69 93 LYS A O 1
ATOM 781 N N . HIS A 1 94 ? -10.232 2.678 10.215 1.00 92.62 94 HIS A N 1
ATOM 782 C CA . HIS A 1 94 ? -9.867 3.502 11.372 1.00 92.62 94 HIS A CA 1
ATOM 783 C C . HIS A 1 94 ? -9.272 2.673 12.515 1.00 92.62 94 HIS A C 1
ATOM 785 O O . HIS A 1 94 ? -9.452 3.004 13.684 1.00 92.62 94 HIS A O 1
ATOM 791 N N . ASP A 1 95 ? -8.568 1.592 12.186 1.00 92.81 95 ASP A N 1
ATOM 792 C CA . ASP A 1 95 ? -7.967 0.683 13.161 1.00 92.81 95 ASP A CA 1
ATOM 793 C C . ASP A 1 95 ? -6.472 0.457 12.872 1.00 92.81 95 ASP A C 1
ATOM 795 O O . ASP A 1 95 ? -5.888 1.036 11.951 1.00 92.81 95 ASP A O 1
ATOM 799 N N . LEU A 1 96 ? -5.836 -0.371 13.694 1.00 94.25 96 LEU A N 1
ATOM 800 C CA . LEU A 1 96 ? -4.504 -0.910 13.479 1.00 94.25 96 LEU A CA 1
ATOM 801 C C . LEU A 1 96 ? -4.546 -1.977 12.380 1.00 94.25 96 LEU A C 1
ATOM 803 O O . LEU A 1 96 ? -4.984 -3.107 12.594 1.00 94.25 96 LEU A O 1
ATOM 807 N N . LEU A 1 97 ? -4.049 -1.625 11.198 1.00 93.81 97 LEU A N 1
ATOM 808 C CA . LEU A 1 97 ? -4.038 -2.496 10.029 1.00 93.81 97 LEU A CA 1
ATOM 809 C C . LEU A 1 97 ? -2.651 -3.103 9.848 1.00 93.81 97 LEU A C 1
ATOM 811 O O . LEU A 1 97 ? -1.667 -2.401 9.609 1.00 93.81 97 LEU A O 1
ATOM 815 N N . ASN A 1 98 ? -2.588 -4.429 9.931 1.00 94.94 98 ASN A N 1
ATOM 816 C CA . ASN A 1 98 ? -1.351 -5.178 9.765 1.00 94.94 98 ASN A CA 1
ATOM 817 C C . ASN A 1 98 ? -1.274 -5.781 8.369 1.00 94.94 98 ASN A C 1
ATOM 819 O O . ASN A 1 98 ? -2.223 -6.400 7.888 1.00 94.94 98 ASN A O 1
ATOM 823 N N . MET A 1 99 ? -0.117 -5.647 7.734 1.00 93.31 99 MET A N 1
ATOM 824 C CA . MET A 1 99 ? 0.147 -6.265 6.443 1.00 93.31 99 MET A CA 1
ATOM 825 C C . MET A 1 99 ? 1.601 -6.705 6.338 1.00 93.31 99 MET A C 1
ATOM 827 O O . MET A 1 99 ? 2.477 -6.182 7.021 1.00 93.31 99 MET A O 1
ATOM 831 N N . THR A 1 100 ? 1.865 -7.680 5.478 1.00 94.00 100 THR A N 1
ATOM 832 C CA . THR A 1 100 ?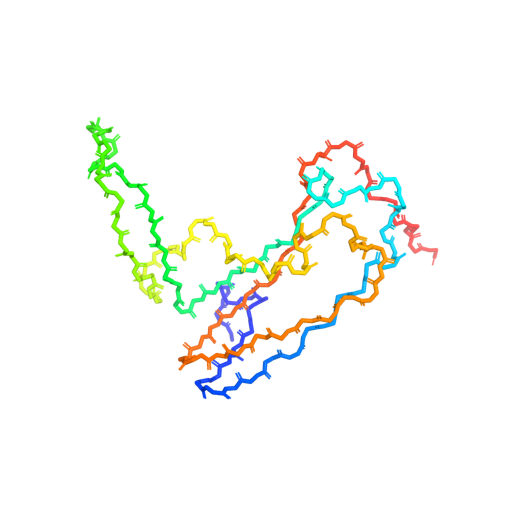 3.212 -8.205 5.262 1.00 94.00 100 THR A CA 1
ATOM 833 C C . THR A 1 100 ? 3.617 -8.054 3.807 1.00 94.00 100 THR A C 1
ATOM 835 O O . THR A 1 100 ? 2.801 -8.203 2.897 1.00 94.00 100 THR A O 1
ATOM 838 N N . ILE A 1 101 ? 4.893 -7.744 3.591 1.00 93.25 101 ILE A N 1
ATOM 839 C CA . ILE A 1 101 ? 5.517 -7.744 2.270 1.00 93.25 101 ILE A CA 1
ATOM 840 C C . ILE A 1 101 ? 6.568 -8.844 2.279 1.00 93.25 101 ILE A C 1
ATOM 842 O O . ILE A 1 101 ? 7.522 -8.781 3.052 1.00 93.25 101 ILE A O 1
ATOM 846 N N . LEU A 1 102 ? 6.379 -9.845 1.421 1.00 94.50 102 LEU A N 1
ATOM 847 C CA . LEU A 1 102 ? 7.372 -10.877 1.148 1.00 94.50 102 LEU A CA 1
ATOM 848 C C . LEU A 1 102 ? 8.158 -10.479 -0.101 1.00 94.50 102 LEU A C 1
ATOM 850 O O . LEU A 1 102 ? 7.588 -10.359 -1.187 1.00 94.50 102 LEU A O 1
ATOM 854 N N . ALA A 1 103 ? 9.461 -10.281 0.054 1.00 93.81 103 ALA A N 1
ATOM 855 C CA . ALA A 1 103 ? 10.352 -10.005 -1.058 1.00 93.81 103 ALA A CA 1
ATOM 856 C C . ALA A 1 103 ? 10.718 -11.321 -1.756 1.00 93.81 103 ALA A C 1
ATOM 858 O O . ALA A 1 103 ? 11.295 -12.211 -1.145 1.00 93.81 103 ALA A O 1
ATOM 859 N N . LEU A 1 104 ? 10.369 -11.474 -3.035 1.00 91.50 104 LEU A N 1
ATOM 860 C CA . LEU A 1 104 ? 10.788 -12.643 -3.828 1.00 91.50 104 LEU A CA 1
ATOM 861 C C . LEU A 1 104 ? 12.192 -12.470 -4.427 1.00 91.50 104 LEU A C 1
ATOM 863 O O . LEU A 1 104 ? 12.878 -13.452 -4.679 1.00 91.50 104 LEU A O 1
ATOM 867 N N . ASP A 1 105 ? 12.604 -11.219 -4.618 1.00 90.75 105 ASP A N 1
ATOM 868 C CA . ASP A 1 105 ? 13.913 -10.772 -5.093 1.00 90.75 105 ASP A CA 1
ATOM 869 C C . ASP A 1 105 ? 14.369 -9.610 -4.191 1.00 90.75 105 ASP A C 1
ATOM 871 O O . ASP A 1 105 ? 13.568 -9.079 -3.419 1.00 90.75 105 ASP A O 1
ATOM 875 N N . ASP A 1 106 ? 15.616 -9.158 -4.329 1.00 91.31 106 ASP A N 1
ATOM 876 C CA . ASP A 1 106 ? 16.078 -7.938 -3.660 1.00 91.31 106 ASP A CA 1
ATOM 877 C C . ASP A 1 106 ? 15.267 -6.722 -4.135 1.00 91.31 106 ASP A C 1
ATOM 879 O O . ASP A 1 106 ? 15.304 -6.344 -5.316 1.00 91.31 106 ASP A O 1
ATOM 883 N N . ILE A 1 107 ? 14.549 -6.089 -3.207 1.00 90.19 107 ILE A N 1
ATOM 884 C CA . ILE A 1 107 ? 13.701 -4.930 -3.474 1.00 90.19 107 ILE A CA 1
ATOM 885 C C . ILE A 1 107 ? 14.018 -3.761 -2.544 1.00 90.19 107 ILE A C 1
ATOM 887 O O . ILE A 1 107 ? 14.470 -3.911 -1.412 1.00 90.19 107 ILE A O 1
ATOM 891 N N . ILE A 1 108 ? 13.699 -2.562 -3.017 1.00 90.62 108 ILE A N 1
ATOM 892 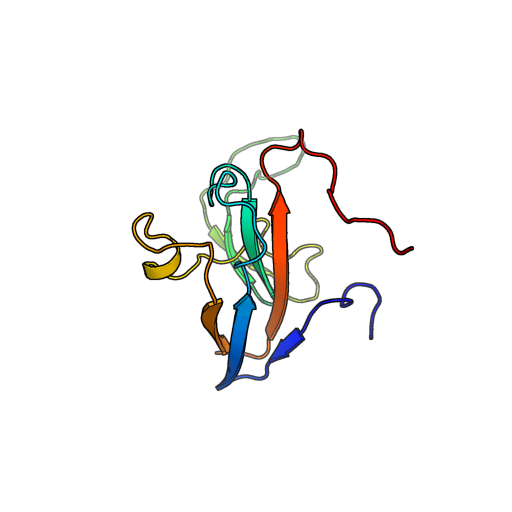C CA . ILE A 1 108 ? 13.423 -1.419 -2.158 1.00 90.62 108 ILE A CA 1
ATOM 893 C C . ILE A 1 108 ? 11.951 -1.047 -2.306 1.00 90.62 108 ILE A C 1
ATOM 895 O O . ILE A 1 108 ? 11.415 -1.062 -3.417 1.00 90.62 108 ILE A O 1
ATOM 899 N N . PHE A 1 109 ? 11.289 -0.699 -1.212 1.00 91.62 109 PHE A N 1
ATOM 900 C CA . PHE A 1 109 ? 9.894 -0.277 -1.226 1.00 91.62 109 PHE A CA 1
ATOM 901 C C . PHE A 1 109 ? 9.688 1.022 -0.451 1.00 91.62 109 PHE A C 1
ATOM 903 O O . PHE A 1 109 ? 10.473 1.373 0.427 1.00 91.62 109 PHE A O 1
ATOM 910 N N . LYS A 1 110 ? 8.633 1.754 -0.797 1.00 90.69 110 LYS A N 1
ATOM 911 C CA . LYS A 1 110 ? 8.237 3.006 -0.157 1.00 90.69 110 LYS A CA 1
ATOM 912 C C . LYS A 1 110 ? 6.737 3.005 0.072 1.00 90.69 110 LYS A C 1
ATOM 914 O O . LYS A 1 110 ? 5.978 2.604 -0.807 1.00 90.69 110 LYS A O 1
ATOM 919 N N . ILE A 1 111 ? 6.331 3.473 1.245 1.00 91.75 111 ILE A N 1
ATOM 920 C CA . ILE A 1 111 ? 4.930 3.585 1.644 1.00 91.75 111 ILE A CA 1
ATOM 921 C C . ILE A 1 111 ? 4.557 5.060 1.673 1.00 91.75 111 ILE A C 1
ATOM 923 O O . ILE A 1 111 ? 5.271 5.875 2.256 1.00 91.75 111 ILE A O 1
ATOM 927 N N . GLU A 1 112 ? 3.433 5.396 1.056 1.00 89.75 112 GLU A N 1
ATOM 928 C CA . GLU A 1 112 ? 2.885 6.744 1.029 1.00 89.75 112 GLU A CA 1
ATOM 929 C C . GLU A 1 112 ? 1.380 6.713 1.306 1.00 89.75 112 GLU A C 1
ATOM 931 O O . GLU A 1 112 ? 0.673 5.790 0.899 1.00 89.75 112 GLU A O 1
ATOM 936 N N . VAL A 1 113 ? 0.881 7.746 1.983 1.00 89.88 113 VAL A N 1
ATOM 937 C CA . VAL A 1 113 ? -0.556 8.000 2.128 1.00 89.88 113 VAL A CA 1
ATOM 938 C C . VAL A 1 113 ? -0.892 9.220 1.286 1.00 89.88 113 VAL A C 1
ATOM 940 O O . VAL A 1 113 ? -0.338 10.300 1.488 1.00 89.88 113 VAL A O 1
ATOM 943 N N . HIS A 1 114 ? -1.777 9.046 0.313 1.00 88.56 114 HIS A N 1
ATOM 944 C CA . HIS A 1 114 ? -2.207 10.101 -0.598 1.00 88.56 114 HIS A CA 1
ATOM 945 C C . HIS A 1 114 ? -3.554 10.650 -0.147 1.00 88.56 114 HIS A C 1
ATOM 947 O O . HIS A 1 114 ? -4.483 9.882 0.089 1.00 88.56 114 HIS A O 1
ATOM 953 N N . ILE A 1 115 ? -3.680 11.974 -0.069 1.00 87.31 115 ILE A N 1
ATOM 954 C CA . ILE A 1 115 ? -4.950 12.662 0.194 1.00 87.31 115 ILE A CA 1
ATOM 955 C C . ILE A 1 115 ? -5.577 12.993 -1.163 1.00 87.31 115 ILE A C 1
ATOM 957 O O . ILE A 1 115 ? -4.994 13.732 -1.951 1.00 87.31 115 ILE A O 1
ATOM 961 N N . VAL A 1 116 ? -6.737 12.407 -1.458 1.00 81.62 116 VAL A N 1
ATOM 962 C CA . VAL A 1 116 ? -7.351 12.445 -2.798 1.00 81.62 116 VAL A CA 1
ATOM 963 C C . VAL A 1 116 ? -8.252 13.669 -2.977 1.00 81.62 116 VAL A C 1
ATOM 965 O O . VAL A 1 116 ? -8.266 14.262 -4.052 1.00 81.62 116 VAL A O 1
ATOM 968 N N . HIS A 1 117 ? -8.968 14.079 -1.927 1.00 71.00 117 HIS A N 1
ATOM 969 C CA . HIS A 1 117 ? -9.823 15.269 -1.940 1.00 71.00 117 HIS A CA 1
ATOM 970 C C . HIS A 1 117 ? -9.278 16.297 -0.947 1.00 71.00 117 HIS A C 1
ATOM 972 O O . HIS A 1 117 ? -9.417 16.158 0.266 1.00 71.00 117 HIS A O 1
ATOM 978 N N . GLY A 1 118 ? -8.605 17.319 -1.475 1.00 53.47 118 GLY A N 1
ATOM 979 C CA . GLY A 1 118 ? -7.970 18.371 -0.689 1.00 53.47 118 GLY A CA 1
ATOM 980 C C . GLY A 1 118 ? -8.871 19.590 -0.515 1.00 53.47 118 GLY A C 1
ATOM 981 O O . GLY A 1 118 ? -8.826 20.507 -1.325 1.00 53.47 118 GLY A O 1
ATOM 982 N N . LEU A 1 119 ? -9.645 19.620 0.568 1.00 51.88 119 LEU A N 1
ATOM 983 C CA . LEU A 1 119 ? -10.123 20.861 1.189 1.00 51.88 119 LEU A CA 1
ATOM 984 C C . LEU A 1 119 ? -10.268 20.658 2.703 1.00 51.88 119 LEU A C 1
ATOM 986 O O . LEU A 1 119 ? -11.297 20.961 3.284 1.00 51.88 119 LEU A O 1
ATOM 990 N N . PHE A 1 120 ? -9.234 20.122 3.355 1.00 50.94 120 PHE A N 1
ATOM 991 C CA . PHE A 1 120 ? -9.128 20.170 4.812 1.00 50.94 120 PHE A CA 1
ATOM 992 C C . PHE A 1 120 ? -7.693 20.497 5.226 1.00 50.94 120 PHE A C 1
ATOM 994 O O . PHE A 1 120 ? -6.738 19.810 4.867 1.00 50.94 120 PHE A O 1
ATOM 1001 N N . ILE A 1 121 ? -7.577 21.614 5.942 1.00 48.50 121 ILE A N 1
ATOM 1002 C CA . ILE A 1 121 ? -6.367 22.119 6.590 1.00 48.50 121 ILE A CA 1
ATOM 1003 C C . ILE A 1 121 ? -5.931 21.078 7.633 1.00 48.50 121 ILE A C 1
ATOM 1005 O O . ILE A 1 121 ? -6.795 20.551 8.339 1.00 48.50 121 ILE A O 1
ATOM 1009 N N . PRO A 1 122 ? -4.630 20.770 7.766 1.00 44.50 122 PRO A N 1
ATOM 1010 C CA . PRO A 1 122 ? -4.154 19.899 8.832 1.00 44.50 122 PRO A CA 1
ATOM 1011 C C . PRO A 1 122 ? -4.516 20.512 10.190 1.00 44.50 122 PRO A C 1
ATOM 1013 O O . PRO A 1 122 ? -3.949 21.524 10.595 1.00 44.50 122 PRO A O 1
ATOM 1016 N N . ALA A 1 123 ? -5.454 19.897 10.907 1.00 46.03 123 ALA A N 1
ATOM 1017 C CA . ALA A 1 123 ? -5.655 20.165 12.322 1.00 46.03 123 ALA A CA 1
ATOM 1018 C C . ALA A 1 123 ? -4.621 19.354 13.112 1.00 46.03 123 ALA A C 1
ATOM 1020 O O . ALA A 1 123 ? -4.943 18.333 13.714 1.00 46.03 123 ALA A O 1
ATOM 1021 N N . SER A 1 124 ? -3.359 19.793 13.093 1.00 40.84 124 SER A N 1
ATOM 1022 C CA . SER A 1 124 ? -2.536 19.587 14.280 1.00 40.84 124 SER A CA 1
ATOM 1023 C C . SER A 1 124 ? -2.857 20.728 15.251 1.00 40.84 124 SER A C 1
ATOM 1025 O O . SER A 1 124 ? -2.927 21.887 14.824 1.00 40.84 124 SER A O 1
ATOM 1027 N N . PRO A 1 125 ? -3.062 20.468 16.553 1.00 50.78 125 PRO A N 1
ATOM 1028 C CA . PRO A 1 125 ? -2.771 21.497 17.529 1.00 50.78 125 PRO A CA 1
ATOM 1029 C C . PRO A 1 125 ? -1.261 21.703 17.438 1.00 50.78 125 PRO A C 1
ATOM 1031 O O . PRO A 1 125 ? -0.465 20.828 17.777 1.00 50.78 125 PRO A O 1
ATOM 1034 N N . GLN A 1 126 ? -0.871 22.828 16.857 1.00 46.91 126 GLN A N 1
ATOM 1035 C CA . GLN A 1 126 ? 0.510 23.274 16.886 1.00 46.91 126 GLN A CA 1
ATOM 1036 C C . GLN A 1 126 ? 0.908 23.353 18.362 1.00 46.91 126 GLN A C 1
ATOM 1038 O O . GLN A 1 126 ? 0.130 23.843 19.180 1.00 46.91 126 GLN A O 1
ATOM 1043 N N . PHE A 1 127 ? 2.054 22.761 18.683 1.00 41.06 127 PHE A N 1
ATOM 1044 C CA . PHE A 1 127 ? 2.642 22.703 20.015 1.00 41.06 127 PHE A CA 1
ATOM 1045 C C . PHE A 1 127 ? 2.455 24.027 20.776 1.00 41.06 127 PHE A C 1
ATOM 1047 O O . PHE A 1 127 ? 2.768 25.091 20.239 1.00 41.06 127 PHE A O 1
ATOM 1054 N N . VAL A 1 128 ? 1.928 23.932 22.003 1.00 37.06 128 VAL A N 1
ATOM 1055 C CA . VAL A 1 128 ? 2.036 24.988 23.025 1.00 37.06 128 VAL A CA 1
ATOM 1056 C C . VAL A 1 128 ? 3.466 25.012 23.543 1.00 37.06 128 VAL A C 1
ATOM 1058 O O . VAL A 1 128 ? 4.013 23.904 23.755 1.00 37.06 128 VAL A O 1
#

Organism: NCBI:txid236787